Protein AF-A0A2G6G9G5-F1 (afdb_monomer_lite)

Secondary structure (DSSP, 8-state):
-HHHHHHHHHHHHHHHHS-HHHHHHHHHHHHHHSTT-THHHHHHHHHHHHHSPPPSSGGG---HHHHHHHHHHHHHHHHHHHH-

pLDDT: mean 85.03, std 8.34, range [53.91, 93.0]

Sequence (84 aa):
MLKRIFLNIIFIFSLYFLPWWAVLPLLIFLVFYLEFFVEALFYALYLDFLFSKPFQNIWDFNFFYFVGVLILLFFSIYLKNKTL

Foldseek 3Di:
DVVLVVLVVVLVVCVVPPDPVVSLVSLLCCLLVVPPPPVSLVVQQVVQVVPQDDDPDPVSRDSPSNVVVVVSNVVSVVVVVVVD

Structure (mmCIF, N/CA/C/O backbone):
data_AF-A0A2G6G9G5-F1
#
_entry.id   AF-A0A2G6G9G5-F1
#
loop_
_atom_site.group_PDB
_atom_site.id
_atom_site.type_symbol
_atom_site.label_atom_id
_atom_site.label_alt_id
_atom_site.label_comp_id
_atom_site.label_asym_id
_atom_site.label_entity_id
_atom_site.label_seq_id
_atom_site.pdbx_PDB_ins_code
_atom_site.Cartn_x
_atom_site.Cartn_y
_atom_site.Cartn_z
_atom_site.occupancy
_atom_site.B_iso_or_equiv
_atom_site.auth_seq_id
_atom_site.auth_comp_id
_atom_site.auth_asym_id
_atom_site.auth_atom_id
_atom_site.pdbx_PDB_model_num
ATOM 1 N N . MET A 1 1 ? -1.331 12.070 13.611 1.00 79.81 1 MET A N 1
ATOM 2 C CA . MET A 1 1 ? -0.767 12.612 12.352 1.00 79.81 1 MET A CA 1
ATOM 3 C C . MET A 1 1 ? 0.675 12.158 12.117 1.00 79.81 1 MET A C 1
ATOM 5 O O . MET A 1 1 ? 0.910 11.463 11.141 1.00 79.81 1 MET A O 1
ATOM 9 N N . LEU A 1 2 ? 1.616 12.437 13.029 1.00 88.50 2 LEU A N 1
ATOM 10 C CA . LEU A 1 2 ? 3.042 12.090 12.872 1.00 88.50 2 LEU A CA 1
ATOM 11 C C . LEU A 1 2 ? 3.307 10.588 12.630 1.00 88.50 2 LEU A C 1
ATOM 13 O O . LEU A 1 2 ? 4.058 10.236 11.729 1.00 88.50 2 LEU A O 1
ATOM 17 N N . LYS A 1 3 ? 2.592 9.699 13.338 1.00 87.06 3 LYS A N 1
ATOM 18 C CA . LYS A 1 3 ? 2.620 8.240 13.105 1.00 87.06 3 LYS A CA 1
ATOM 19 C C . LYS A 1 3 ? 2.278 7.848 11.659 1.00 87.06 3 LYS A C 1
ATOM 21 O O . LYS A 1 3 ? 2.934 6.980 11.101 1.00 87.06 3 LYS A O 1
ATOM 26 N N . ARG A 1 4 ? 1.269 8.486 11.050 1.00 87.25 4 ARG A N 1
ATOM 27 C CA . ARG A 1 4 ? 0.868 8.216 9.656 1.00 87.25 4 ARG A CA 1
ATOM 28 C C . ARG A 1 4 ? 1.952 8.648 8.676 1.00 87.25 4 ARG A C 1
ATOM 30 O O . ARG A 1 4 ? 2.308 7.871 7.805 1.00 87.25 4 ARG A O 1
ATOM 37 N N . ILE A 1 5 ? 2.512 9.845 8.862 1.00 90.50 5 ILE A N 1
ATOM 38 C CA . ILE A 1 5 ? 3.604 10.356 8.020 1.00 90.50 5 ILE A CA 1
ATOM 39 C C . ILE A 1 5 ? 4.810 9.414 8.087 1.00 90.50 5 ILE A C 1
ATOM 41 O O . ILE A 1 5 ? 5.346 9.029 7.055 1.00 90.50 5 ILE A O 1
ATOM 45 N N . PHE A 1 6 ? 5.194 8.991 9.292 1.00 91.75 6 PHE A N 1
ATOM 46 C CA . PHE A 1 6 ? 6.305 8.064 9.486 1.00 91.75 6 PHE A CA 1
ATOM 47 C C . PHE A 1 6 ? 6.074 6.715 8.786 1.00 91.75 6 PHE A C 1
ATOM 49 O O . PHE A 1 6 ? 6.955 6.231 8.080 1.00 91.75 6 PHE A O 1
ATOM 56 N N . LEU A 1 7 ? 4.875 6.138 8.914 1.00 90.25 7 LEU A N 1
ATOM 57 C CA . LEU A 1 7 ? 4.525 4.882 8.244 1.00 90.25 7 LEU A CA 1
ATOM 58 C C . LEU A 1 7 ? 4.464 5.029 6.717 1.00 90.25 7 LEU A C 1
ATOM 60 O O . LEU A 1 7 ? 4.932 4.137 6.019 1.00 90.25 7 LEU A O 1
ATOM 64 N N . ASN A 1 8 ? 3.975 6.160 6.203 1.00 91.12 8 ASN A N 1
ATOM 65 C CA . ASN A 1 8 ? 4.007 6.476 4.773 1.00 91.12 8 ASN A CA 1
ATOM 66 C C . ASN A 1 8 ? 5.440 6.546 4.241 1.00 91.12 8 ASN A C 1
ATOM 68 O O . ASN A 1 8 ? 5.726 5.991 3.186 1.00 91.12 8 ASN A O 1
ATOM 72 N N . ILE A 1 9 ? 6.355 7.186 4.975 1.00 92.62 9 ILE A N 1
ATOM 73 C CA . ILE A 1 9 ? 7.773 7.241 4.598 1.00 92.62 9 ILE A CA 1
ATOM 74 C C . ILE A 1 9 ? 8.355 5.826 4.556 1.00 92.62 9 ILE A C 1
ATOM 76 O O . ILE A 1 9 ? 8.924 5.442 3.540 1.00 92.62 9 ILE A O 1
ATOM 80 N N . ILE A 1 10 ? 8.162 5.025 5.610 1.00 92.06 10 ILE A N 1
ATOM 81 C CA . ILE A 1 10 ? 8.638 3.631 5.645 1.00 92.06 10 ILE A CA 1
ATOM 82 C C . ILE A 1 10 ? 8.082 2.828 4.469 1.00 92.06 10 ILE A C 1
ATOM 84 O O . ILE A 1 10 ? 8.824 2.074 3.844 1.00 92.06 10 ILE A O 1
ATOM 88 N N . PHE A 1 11 ? 6.798 2.993 4.156 1.00 90.44 11 PHE A N 1
ATOM 89 C CA . PHE A 1 11 ? 6.161 2.277 3.060 1.00 90.44 11 PHE A CA 1
ATOM 90 C C . PHE A 1 11 ? 6.686 2.719 1.685 1.00 90.44 11 PHE A C 1
ATOM 92 O O . PHE A 1 11 ? 6.891 1.900 0.795 1.00 90.44 11 PHE A O 1
ATOM 99 N N . ILE A 1 12 ? 6.980 4.008 1.507 1.00 91.38 12 ILE A N 1
ATOM 100 C CA . ILE A 1 12 ? 7.657 4.494 0.299 1.00 9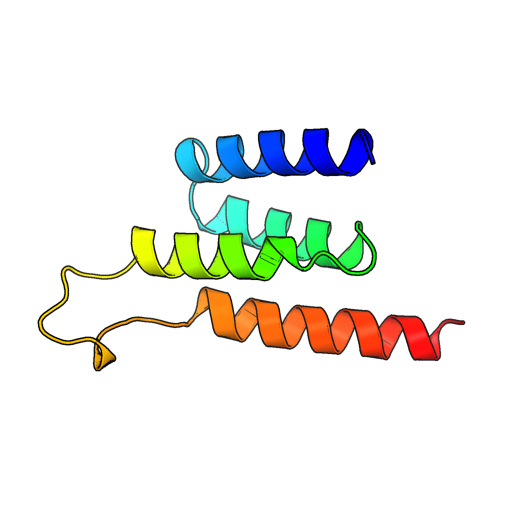1.38 12 ILE A CA 1
ATOM 101 C C . ILE A 1 12 ? 9.036 3.848 0.178 1.00 91.38 12 ILE A C 1
ATOM 103 O O . ILE A 1 12 ? 9.374 3.349 -0.887 1.00 91.38 12 ILE A O 1
ATOM 107 N N . PHE A 1 13 ? 9.819 3.791 1.258 1.00 92.81 13 PHE A N 1
ATOM 108 C CA . PHE A 1 13 ? 11.100 3.085 1.238 1.00 92.81 13 PHE A CA 1
ATOM 109 C C . PHE A 1 13 ? 10.920 1.594 0.904 1.00 92.81 13 PHE A C 1
ATOM 111 O O . PHE A 1 13 ? 11.640 1.066 0.061 1.00 92.81 13 PHE A O 1
ATOM 118 N N . SER A 1 14 ? 9.938 0.905 1.487 1.00 91.88 14 SER A N 1
ATOM 119 C CA . SER A 1 14 ? 9.732 -0.517 1.196 1.00 91.88 14 SER A CA 1
ATOM 120 C C . SER A 1 14 ? 9.394 -0.783 -0.273 1.00 91.88 14 SER A C 1
ATOM 122 O O . SER A 1 14 ? 9.866 -1.781 -0.807 1.00 91.88 14 SER A O 1
ATOM 124 N N . LEU A 1 15 ? 8.673 0.118 -0.950 1.00 89.00 15 LEU A N 1
ATOM 125 C CA . LEU A 1 15 ? 8.371 0.008 -2.383 1.00 89.00 15 LEU A CA 1
ATOM 126 C C . LEU A 1 15 ? 9.621 -0.054 -3.275 1.00 89.00 15 LEU A C 1
ATOM 128 O O . LEU A 1 15 ? 9.596 -0.737 -4.295 1.00 89.00 15 LEU A O 1
ATOM 132 N N . TYR A 1 16 ? 10.699 0.643 -2.902 1.00 89.44 16 TYR A N 1
ATOM 133 C CA . TYR A 1 16 ? 11.935 0.689 -3.696 1.00 89.44 16 TYR A CA 1
ATOM 134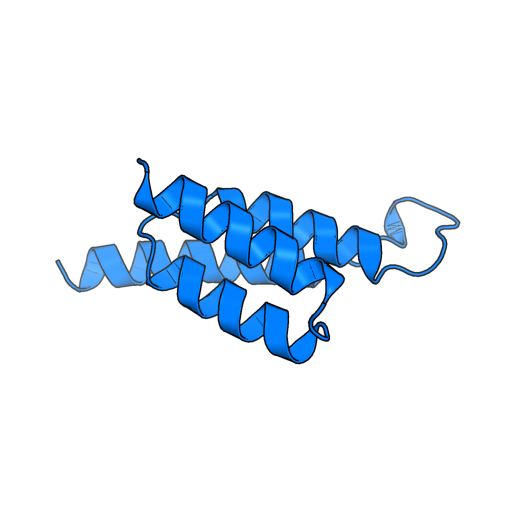 C C . TYR A 1 16 ? 12.946 -0.398 -3.323 1.00 89.44 16 TYR A C 1
ATOM 136 O O . TYR A 1 16 ? 13.750 -0.796 -4.163 1.00 89.44 16 TYR A O 1
ATOM 144 N N . PHE A 1 17 ? 12.942 -0.853 -2.067 1.00 92.25 17 PHE A N 1
ATOM 145 C CA . PHE A 1 17 ? 13.987 -1.738 -1.541 1.00 92.25 17 PHE A CA 1
ATOM 146 C C . PHE A 1 17 ? 13.527 -3.178 -1.304 1.00 92.25 17 PHE A C 1
ATOM 148 O O . PHE A 1 17 ? 14.368 -4.073 -1.226 1.00 92.25 17 PHE A O 1
ATOM 155 N N . LEU A 1 18 ? 12.222 -3.423 -1.173 1.00 89.88 18 LEU A N 1
ATOM 156 C CA . LEU A 1 18 ? 11.680 -4.760 -0.959 1.00 89.88 18 LEU A CA 1
ATOM 157 C C . LEU A 1 18 ? 11.023 -5.302 -2.232 1.00 89.88 18 LEU A C 1
ATOM 159 O O . LEU A 1 18 ? 10.461 -4.547 -3.025 1.00 89.88 18 LEU A O 1
ATOM 163 N N . PRO A 1 19 ? 11.035 -6.629 -2.427 1.00 87.75 19 PRO A N 1
ATOM 164 C CA . PRO A 1 19 ? 10.282 -7.241 -3.509 1.00 87.75 19 PRO A CA 1
ATOM 165 C C . PRO A 1 19 ? 8.771 -7.093 -3.280 1.00 87.75 19 PRO A C 1
ATOM 167 O O . PRO A 1 19 ? 8.293 -7.060 -2.144 1.00 87.75 19 PRO A O 1
ATOM 170 N N . TRP A 1 20 ? 7.999 -7.074 -4.370 1.00 81.06 20 TRP A N 1
ATOM 171 C CA . TRP A 1 20 ? 6.545 -6.852 -4.352 1.00 81.06 20 TRP A CA 1
ATOM 172 C C . TRP A 1 20 ? 5.783 -7.789 -3.402 1.00 81.06 20 TRP A C 1
ATOM 174 O O . TRP A 1 20 ? 4.826 -7.370 -2.753 1.00 81.06 20 TRP A O 1
ATOM 184 N N . TRP A 1 21 ? 6.237 -9.037 -3.259 1.00 84.38 21 TRP A N 1
ATOM 185 C CA . TRP A 1 21 ? 5.623 -10.023 -2.369 1.00 84.38 21 TRP A CA 1
ATOM 186 C C . TRP A 1 21 ? 5.820 -9.707 -0.881 1.00 84.38 21 TRP A C 1
ATOM 188 O O . TRP A 1 21 ? 5.065 -10.216 -0.063 1.00 84.38 21 TRP A O 1
ATOM 198 N N . ALA A 1 22 ? 6.797 -8.872 -0.513 1.00 87.94 22 ALA A N 1
ATOM 199 C CA . ALA A 1 22 ? 6.973 -8.360 0.848 1.00 87.94 22 ALA A CA 1
ATOM 200 C C . ALA A 1 22 ? 6.204 -7.046 1.062 1.00 87.94 22 ALA A C 1
ATOM 202 O O . ALA A 1 22 ? 5.679 -6.793 2.148 1.00 87.94 22 ALA A O 1
ATOM 203 N N . VAL A 1 23 ? 6.088 -6.227 0.013 1.00 89.06 23 VAL A N 1
ATOM 204 C CA . VAL A 1 23 ? 5.339 -4.963 0.042 1.00 89.06 23 VAL A CA 1
ATOM 205 C C . VAL A 1 23 ? 3.833 -5.202 0.183 1.00 89.06 23 VAL A C 1
ATOM 207 O O . VAL A 1 23 ? 3.170 -4.497 0.942 1.00 89.06 23 VAL A O 1
ATOM 210 N N . LEU A 1 24 ? 3.288 -6.218 -0.493 1.00 86.50 24 LEU A N 1
ATOM 211 C CA . LEU A 1 24 ? 1.860 -6.551 -0.457 1.00 86.50 24 LEU A CA 1
ATOM 212 C C . LEU A 1 24 ? 1.343 -6.872 0.963 1.00 86.50 24 LEU A C 1
ATOM 214 O O . LEU A 1 24 ? 0.399 -6.220 1.408 1.00 86.50 24 LEU A O 1
ATOM 218 N N . PRO A 1 25 ? 1.941 -7.816 1.718 1.00 90.00 25 PRO A N 1
ATOM 219 C CA . PRO A 1 25 ? 1.538 -8.092 3.096 1.00 90.00 25 PRO A CA 1
ATOM 220 C C . PRO A 1 25 ? 1.673 -6.877 4.013 1.00 90.00 25 PRO A C 1
ATOM 222 O O . PRO A 1 25 ? 0.818 -6.660 4.869 1.00 90.00 25 PRO A 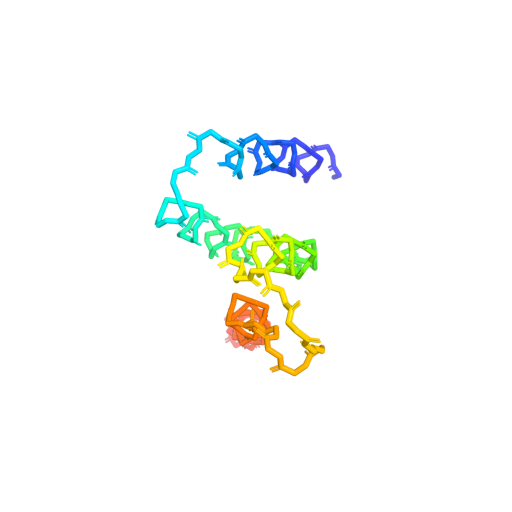O 1
ATOM 225 N N . LEU A 1 26 ? 2.713 -6.058 3.818 1.00 90.38 26 LEU A N 1
ATOM 226 C CA . LEU A 1 26 ? 2.898 -4.825 4.579 1.00 90.38 26 LEU A CA 1
ATOM 227 C C . LEU A 1 26 ? 1.769 -3.821 4.302 1.00 90.38 26 LEU A C 1
ATOM 229 O O . LEU A 1 26 ? 1.253 -3.209 5.233 1.00 90.38 26 LEU A O 1
ATOM 233 N N . LEU A 1 27 ? 1.351 -3.684 3.042 1.00 89.50 27 LEU A N 1
ATOM 234 C CA . LEU A 1 27 ? 0.228 -2.838 2.637 1.00 89.50 27 LEU A CA 1
ATOM 235 C C . LEU A 1 27 ? -1.082 -3.323 3.267 1.00 89.50 27 LEU A C 1
ATOM 237 O O . LEU A 1 27 ? -1.809 -2.522 3.849 1.00 89.50 27 LEU A O 1
ATOM 241 N N . ILE A 1 28 ? -1.350 -4.634 3.212 1.00 90.19 28 ILE A N 1
ATOM 242 C CA . ILE A 1 28 ? -2.512 -5.259 3.862 1.00 90.19 28 ILE A CA 1
ATOM 243 C C . ILE A 1 28 ? -2.498 -4.946 5.360 1.00 90.19 28 ILE A C 1
ATOM 245 O O . ILE A 1 28 ? -3.486 -4.447 5.897 1.00 90.19 28 ILE A O 1
ATOM 249 N N . PHE A 1 29 ? -1.366 -5.181 6.027 1.00 91.19 29 PHE A N 1
ATOM 250 C CA . PHE A 1 29 ? -1.204 -4.885 7.447 1.00 91.19 29 PHE A CA 1
ATOM 251 C C . PHE A 1 29 ? -1.490 -3.412 7.752 1.00 91.19 29 PHE A C 1
ATOM 253 O O . PHE A 1 29 ? -2.257 -3.121 8.665 1.00 91.19 29 PHE A O 1
ATOM 260 N N . LEU A 1 30 ? -0.933 -2.481 6.972 1.00 89.62 30 LEU A N 1
ATOM 261 C CA . LEU A 1 30 ? -1.166 -1.050 7.158 1.00 89.62 30 LEU A CA 1
ATOM 262 C C . LEU A 1 30 ? -2.632 -0.661 6.952 1.00 89.62 30 LEU A C 1
ATOM 264 O O . LEU A 1 30 ? -3.122 0.164 7.714 1.00 89.62 30 LEU A O 1
ATOM 268 N N . VAL A 1 31 ? -3.346 -1.263 5.997 1.00 89.75 31 VAL A N 1
ATOM 269 C CA . VAL A 1 31 ? -4.779 -0.999 5.765 1.00 89.75 31 VAL A CA 1
ATOM 270 C C . VAL A 1 31 ? -5.639 -1.374 6.974 1.00 89.75 31 VAL A C 1
ATOM 272 O O . VA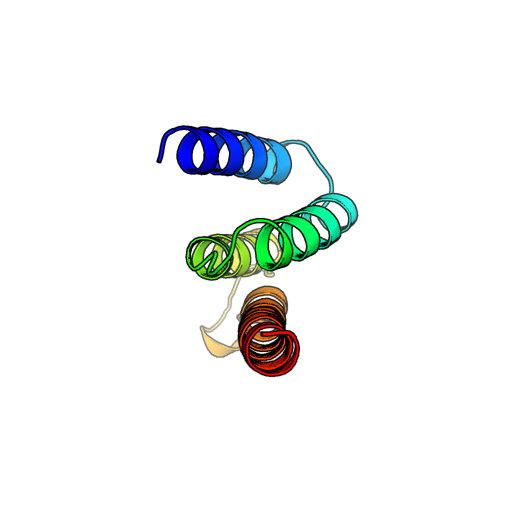L A 1 31 ? -6.574 -0.645 7.305 1.00 89.75 31 VAL A O 1
ATOM 275 N N . PHE A 1 32 ? -5.332 -2.484 7.650 1.00 87.44 32 PHE A N 1
ATOM 276 C CA . PHE A 1 32 ? -6.051 -2.887 8.864 1.00 87.44 32 PHE A CA 1
ATOM 277 C C . PHE A 1 32 ? -5.562 -2.150 10.116 1.00 87.44 32 PHE A C 1
ATOM 279 O O . PHE A 1 32 ? -6.357 -1.844 11.000 1.00 87.44 32 PHE A O 1
ATOM 286 N N . TYR A 1 33 ? -4.262 -1.863 10.201 1.00 87.12 33 TYR A N 1
ATOM 287 C CA . TYR A 1 33 ? -3.645 -1.235 11.368 1.00 87.12 33 TYR A CA 1
ATOM 288 C C . TYR A 1 33 ? -3.916 0.272 11.447 1.00 87.12 33 TYR A C 1
ATOM 290 O O . TYR A 1 33 ? -4.143 0.824 12.525 1.00 87.12 33 TYR A O 1
ATOM 298 N N . LEU A 1 34 ? -3.861 0.959 10.307 1.00 81.50 34 LEU A N 1
ATOM 299 C CA . LEU A 1 34 ? -4.223 2.361 10.184 1.00 81.50 34 LEU A CA 1
ATOM 300 C C . LEU A 1 34 ? -5.675 2.429 9.733 1.00 81.50 34 LEU A C 1
ATOM 302 O O . LEU A 1 34 ? -5.982 2.359 8.548 1.00 81.50 34 LEU A O 1
ATOM 306 N N . GLU A 1 35 ? -6.572 2.585 10.701 1.00 68.38 35 GLU A N 1
ATOM 307 C CA . GLU A 1 35 ? -7.996 2.790 10.452 1.00 68.38 35 GLU A CA 1
ATOM 308 C C . GLU A 1 35 ? -8.202 3.845 9.345 1.00 68.38 35 GLU A C 1
ATOM 310 O O . GLU A 1 35 ? -7.778 4.996 9.501 1.00 68.38 35 GLU A O 1
ATOM 315 N N . PHE A 1 36 ? -8.826 3.447 8.225 1.00 71.25 36 PHE A N 1
ATOM 316 C CA . PHE A 1 36 ? -9.027 4.279 7.026 1.00 71.25 36 PHE A CA 1
ATOM 317 C C . PHE A 1 36 ? -7.724 4.767 6.351 1.00 71.25 36 PHE A C 1
ATOM 319 O O . PHE A 1 36 ? -7.460 5.967 6.234 1.00 71.25 36 PHE A O 1
ATOM 326 N N . PHE A 1 37 ? -6.876 3.847 5.888 1.00 81.50 37 PHE A N 1
ATOM 327 C CA . PHE A 1 37 ? -5.651 4.173 5.145 1.00 81.50 37 PHE A CA 1
ATOM 328 C C . PHE A 1 37 ? -5.915 4.382 3.644 1.00 81.50 37 PHE A C 1
ATOM 330 O O . PHE A 1 37 ? -5.612 3.527 2.816 1.00 81.50 37 PHE A O 1
ATOM 337 N N . VAL A 1 38 ? -6.503 5.528 3.285 1.00 85.12 38 VAL A N 1
ATOM 338 C CA . VAL A 1 38 ? -6.798 5.901 1.884 1.00 85.12 38 VAL A CA 1
ATOM 339 C C . VAL A 1 38 ? -5.518 6.000 1.048 1.00 85.12 38 VAL A C 1
ATOM 341 O O . VAL A 1 38 ? -5.530 5.716 -0.146 1.00 85.12 38 VAL A O 1
ATOM 344 N N . GLU A 1 39 ? -4.394 6.332 1.680 1.00 88.44 39 GLU A N 1
ATOM 345 C CA . GLU A 1 39 ? -3.071 6.383 1.060 1.00 88.44 39 GLU A CA 1
ATOM 346 C C . GLU A 1 39 ? -2.685 5.046 0.401 1.00 88.44 39 GLU A C 1
ATOM 348 O O . GLU A 1 39 ? -2.010 5.044 -0.629 1.00 88.44 39 GLU A O 1
ATOM 353 N N . ALA A 1 40 ? -3.206 3.920 0.913 1.00 88.12 40 ALA A N 1
ATOM 354 C CA . ALA A 1 40 ? -3.048 2.598 0.311 1.00 88.12 40 ALA A CA 1
ATOM 355 C C . ALA A 1 40 ? -3.470 2.549 -1.161 1.00 88.12 40 ALA A C 1
ATOM 357 O O . ALA A 1 40 ? -2.850 1.832 -1.938 1.00 88.12 40 ALA A O 1
ATOM 358 N N . LEU A 1 41 ? -4.496 3.312 -1.555 1.00 91.50 41 LEU A N 1
ATOM 359 C CA . LEU A 1 41 ? -4.973 3.362 -2.938 1.00 91.50 41 LEU A CA 1
ATOM 360 C C . LEU A 1 41 ? -3.923 3.954 -3.876 1.00 91.50 41 LEU A C 1
ATOM 362 O O . LEU A 1 41 ? -3.679 3.409 -4.950 1.00 91.50 41 LEU A O 1
ATOM 366 N N . PHE A 1 42 ? -3.265 5.036 -3.458 1.00 90.88 42 PHE A N 1
ATOM 367 C CA . PHE A 1 42 ? -2.200 5.657 -4.244 1.00 90.88 42 PHE A CA 1
ATOM 368 C C . PHE A 1 42 ? -0.983 4.742 -4.344 1.00 90.88 42 PHE A C 1
ATOM 370 O O . PHE A 1 42 ? -0.383 4.624 -5.410 1.00 90.88 42 PHE A O 1
ATOM 377 N N . TYR A 1 43 ? -0.654 4.043 -3.259 1.00 90.12 43 TYR A N 1
ATOM 378 C CA . TYR A 1 43 ? 0.412 3.050 -3.264 1.00 90.12 43 TYR A CA 1
ATOM 379 C C . TYR A 1 43 ? 0.114 1.858 -4.171 1.00 90.12 43 TYR A C 1
ATOM 381 O O . TYR A 1 43 ? 0.999 1.391 -4.880 1.00 90.12 43 TYR A O 1
ATOM 389 N N . ALA A 1 44 ? -1.127 1.386 -4.178 1.00 90.81 44 ALA A N 1
ATOM 390 C CA . ALA A 1 44 ? -1.559 0.290 -5.029 1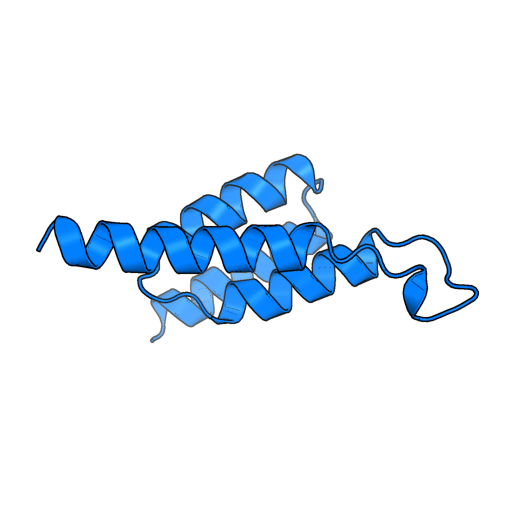.00 90.81 44 ALA A CA 1
ATOM 391 C C . ALA A 1 44 ? -1.543 0.674 -6.513 1.00 90.81 44 ALA A C 1
ATOM 393 O O . ALA A 1 44 ? -1.030 -0.088 -7.325 1.00 90.81 44 ALA A O 1
ATOM 394 N N . LEU A 1 45 ? -1.999 1.888 -6.852 1.00 90.56 45 LEU A N 1
ATOM 395 C CA . LEU A 1 45 ? -1.835 2.436 -8.202 1.00 90.56 45 LEU A CA 1
ATOM 396 C C . LEU A 1 45 ? -0.362 2.516 -8.587 1.00 90.56 45 LEU A C 1
ATOM 398 O O . LEU A 1 45 ? 0.007 2.137 -9.692 1.00 90.56 45 LEU A O 1
ATOM 402 N N . TYR A 1 46 ? 0.489 2.997 -7.683 1.00 89.69 46 TYR A N 1
ATOM 403 C CA . TYR A 1 46 ? 1.920 3.093 -7.942 1.00 89.69 46 TYR A CA 1
ATOM 404 C C . TYR A 1 46 ? 2.563 1.717 -8.175 1.00 89.69 46 TYR A C 1
ATOM 406 O O . TYR A 1 46 ? 3.384 1.576 -9.077 1.00 89.69 46 TYR A O 1
ATOM 414 N N . LEU A 1 47 ? 2.150 0.691 -7.425 1.00 87.31 47 LEU A N 1
ATOM 415 C CA . LEU A 1 47 ? 2.548 -0.698 -7.667 1.00 87.31 47 LEU A CA 1
ATOM 416 C C . LEU A 1 47 ? 2.080 -1.194 -9.037 1.00 87.31 47 LEU A C 1
ATOM 418 O O . LEU A 1 47 ? 2.873 -1.784 -9.767 1.00 87.31 47 LEU A O 1
ATOM 422 N N . ASP A 1 48 ? 0.828 -0.930 -9.407 1.00 88.62 48 ASP A N 1
ATOM 423 C CA . ASP A 1 48 ? 0.317 -1.277 -10.732 1.00 88.62 48 ASP A CA 1
ATOM 424 C C . ASP A 1 48 ? 1.149 -0.592 -11.835 1.00 88.62 48 ASP A C 1
ATOM 426 O O . ASP A 1 48 ? 1.553 -1.250 -12.791 1.00 88.62 48 ASP A O 1
ATOM 430 N N . PHE A 1 49 ? 1.522 0.684 -11.664 1.00 86.38 49 PHE A N 1
ATOM 431 C CA . PHE A 1 49 ? 2.428 1.391 -12.579 1.00 86.38 49 PHE A CA 1
ATOM 432 C C . PHE A 1 49 ? 3.823 0.757 -12.631 1.00 86.38 49 PHE A C 1
ATOM 434 O O . PHE A 1 49 ? 4.341 0.526 -13.721 1.00 86.38 49 PHE A O 1
ATOM 441 N N . LEU A 1 50 ? 4.432 0.450 -11.484 1.00 84.12 50 LEU A N 1
ATOM 442 C CA . LEU A 1 50 ? 5.784 -0.112 -11.416 1.00 84.12 50 LEU A CA 1
ATOM 443 C C . LEU A 1 50 ? 5.889 -1.505 -12.044 1.00 84.12 50 LEU A C 1
ATOM 445 O O . LEU A 1 50 ? 6.900 -1.819 -12.669 1.00 84.12 50 LEU A O 1
ATOM 449 N N . PHE A 1 51 ? 4.871 -2.345 -11.851 1.00 80.69 51 PHE A N 1
ATOM 450 C CA . PHE A 1 51 ? 4.888 -3.750 -12.274 1.00 80.69 51 PHE A CA 1
ATOM 451 C C . PHE A 1 51 ? 4.143 -4.017 -13.580 1.00 80.69 51 PHE A C 1
ATOM 453 O O . PHE A 1 51 ? 4.107 -5.151 -14.067 1.00 80.69 51 PHE A O 1
ATOM 460 N N . SER A 1 52 ? 3.556 -2.985 -14.167 1.00 80.31 52 SER A N 1
ATOM 461 C CA . SER A 1 52 ? 3.004 -3.063 -15.504 1.00 80.31 52 SER A CA 1
ATOM 462 C C . SER A 1 52 ? 4.069 -3.277 -16.584 1.00 80.31 52 SER A C 1
ATOM 464 O O . SER A 1 52 ? 5.210 -2.822 -16.495 1.00 80.31 52 SER A O 1
ATOM 466 N N . LYS A 1 53 ? 3.682 -3.989 -17.645 1.00 77.31 53 LYS A N 1
ATOM 467 C CA . LYS A 1 53 ? 4.484 -4.074 -18.870 1.00 77.31 53 LYS A CA 1
ATOM 468 C C . LYS A 1 53 ? 4.409 -2.735 -19.618 1.00 77.31 53 LYS A C 1
ATOM 470 O O . LYS A 1 53 ? 3.388 -2.062 -19.503 1.00 77.31 53 LYS A O 1
ATOM 475 N N . PRO A 1 54 ? 5.435 -2.365 -20.411 1.00 71.62 54 PRO A N 1
ATOM 476 C CA . PRO A 1 54 ? 5.374 -1.167 -21.244 1.00 71.62 54 PRO A CA 1
ATOM 477 C C . PRO A 1 54 ? 4.109 -1.198 -22.109 1.00 71.62 54 PRO A C 1
ATOM 479 O O . PRO A 1 54 ? 3.895 -2.134 -22.881 1.00 71.62 54 PRO A O 1
ATOM 482 N N . PHE A 1 55 ? 3.254 -0.200 -21.905 1.00 65.50 55 PHE A N 1
ATOM 483 C CA . PHE A 1 55 ? 1.906 -0.164 -22.456 1.00 65.50 55 PHE A CA 1
ATOM 484 C C . PHE A 1 55 ? 1.909 0.124 -23.952 1.00 65.50 55 PHE A C 1
ATOM 486 O O . PHE A 1 55 ? 2.647 0.995 -24.415 1.00 65.50 55 PHE A O 1
ATOM 493 N N . GLN A 1 56 ? 1.019 -0.541 -24.689 1.00 66.06 56 GLN A N 1
ATOM 494 C CA . GLN A 1 56 ? 0.597 -0.068 -26.007 1.00 66.06 56 GLN A CA 1
ATOM 495 C C . GLN A 1 56 ? -0.687 0.764 -25.888 1.00 66.06 56 GLN A C 1
ATOM 497 O O . GLN A 1 56 ? -0.819 1.754 -26.600 1.00 66.06 56 GLN A O 1
ATOM 502 N N . ASN A 1 57 ? -1.585 0.426 -24.949 1.00 72.31 57 ASN A N 1
ATOM 503 C CA . ASN A 1 57 ? -2.818 1.163 -24.653 1.00 72.31 57 ASN A CA 1
ATOM 504 C C . ASN A 1 57 ? -3.151 1.211 -23.146 1.00 72.31 57 ASN A C 1
ATOM 506 O O . ASN A 1 57 ? -2.656 0.417 -22.351 1.00 72.31 57 ASN A O 1
ATOM 510 N N . ILE A 1 58 ? -4.061 2.115 -22.747 1.00 66.50 58 ILE A N 1
ATOM 511 C CA . ILE A 1 58 ? -4.484 2.301 -21.339 1.00 66.50 58 ILE A CA 1
ATOM 512 C C . ILE A 1 58 ? -5.207 1.078 -20.746 1.00 66.50 58 ILE A C 1
ATOM 514 O O . ILE A 1 58 ? -5.247 0.901 -19.533 1.00 66.50 58 ILE A O 1
ATOM 518 N N . TRP A 1 59 ? -5.767 0.226 -21.608 1.00 59.97 59 TRP A N 1
ATOM 519 C CA . TRP A 1 59 ? -6.443 -1.017 -21.228 1.00 59.97 59 TRP A CA 1
ATOM 520 C C . TRP A 1 59 ? -5.468 -2.148 -20.879 1.00 59.97 59 TRP A C 1
ATOM 522 O O . TRP A 1 59 ? -5.880 -3.125 -20.263 1.00 59.97 59 TRP A O 1
ATOM 532 N N . ASP A 1 60 ? -4.182 -1.996 -21.209 1.00 65.88 60 ASP A N 1
ATOM 533 C CA . ASP A 1 60 ? -3.124 -2.942 -20.830 1.00 65.88 60 ASP A CA 1
ATOM 534 C C . ASP A 1 60 ? -2.642 -2.711 -19.382 1.00 65.88 60 ASP A C 1
ATOM 536 O O . ASP A 1 60 ? -1.759 -3.416 -18.883 1.00 65.88 60 ASP A O 1
ATOM 540 N N . PHE A 1 61 ? -3.207 -1.707 -18.700 1.00 71.56 61 PHE A N 1
ATOM 541 C CA . PHE A 1 61 ? -2.928 -1.404 -17.306 1.00 71.56 61 PHE A CA 1
ATOM 542 C C . PHE A 1 61 ? -3.486 -2.495 -16.392 1.00 71.56 61 PHE A C 1
ATOM 544 O O . PHE A 1 61 ? -4.696 -2.655 -16.236 1.00 71.56 61 PHE A O 1
ATOM 551 N N . ASN A 1 62 ? -2.590 -3.255 -15.762 1.00 77.00 62 ASN A N 1
ATOM 552 C CA . ASN A 1 62 ? -2.977 -4.219 -14.740 1.00 77.00 62 ASN A CA 1
ATOM 553 C C . ASN A 1 62 ? -3.399 -3.456 -13.483 1.00 77.00 62 ASN A C 1
ATOM 555 O O . ASN A 1 62 ? -2.539 -3.055 -12.721 1.00 77.00 62 ASN A O 1
ATOM 559 N N . PHE A 1 63 ? -4.702 -3.295 -13.246 1.00 81.12 63 PHE A N 1
ATOM 560 C CA . PHE A 1 63 ? -5.260 -2.706 -12.014 1.00 81.12 63 PHE A CA 1
ATOM 561 C C . PHE A 1 63 ? -5.310 -3.700 -10.836 1.00 81.12 63 PHE A C 1
ATOM 563 O O . PHE A 1 63 ? -6.192 -3.623 -9.977 1.00 81.12 63 PHE A O 1
ATOM 570 N N . PHE A 1 64 ? -4.441 -4.711 -10.830 1.00 85.31 64 PHE A N 1
ATOM 571 C CA . PHE A 1 64 ? -4.571 -5.851 -9.925 1.00 85.31 64 PHE A CA 1
ATOM 572 C C . PHE A 1 64 ? -4.385 -5.434 -8.462 1.00 85.31 64 PHE A C 1
ATOM 574 O O . PHE A 1 64 ? -5.217 -5.767 -7.612 1.00 85.31 64 PHE A O 1
ATOM 581 N N . TYR A 1 65 ? -3.331 -4.672 -8.164 1.00 87.06 65 TYR A N 1
ATOM 582 C CA . TYR A 1 65 ? -3.054 -4.214 -6.809 1.00 87.06 65 TYR A CA 1
ATOM 583 C C . TYR A 1 65 ? -4.085 -3.172 -6.370 1.00 87.06 65 TYR A C 1
ATOM 585 O O . TYR A 1 65 ? -4.594 -3.262 -5.252 1.00 87.06 65 TYR A O 1
ATOM 593 N N . PHE A 1 66 ? -4.451 -2.222 -7.237 1.00 90.56 66 PHE A N 1
ATOM 594 C CA . PHE A 1 66 ? -5.446 -1.196 -6.924 1.00 90.56 66 PHE A CA 1
ATOM 595 C C . PHE A 1 66 ? -6.818 -1.779 -6.590 1.00 90.56 66 PHE A C 1
ATOM 597 O O . PHE A 1 66 ? -7.390 -1.453 -5.546 1.00 90.56 66 PHE A O 1
ATOM 604 N N . VAL A 1 67 ? -7.330 -2.684 -7.429 1.00 90.94 67 VAL A N 1
ATOM 605 C CA . VAL A 1 67 ? -8.611 -3.361 -7.179 1.00 90.94 67 VAL A CA 1
ATOM 606 C C . VAL A 1 67 ? -8.531 -4.207 -5.908 1.00 90.94 67 VAL A C 1
ATOM 608 O O . VAL A 1 67 ? -9.453 -4.173 -5.092 1.00 90.94 67 VAL A O 1
ATOM 611 N N . GLY A 1 68 ? -7.415 -4.907 -5.682 1.00 90.56 68 GLY A N 1
ATOM 612 C CA . GLY A 1 68 ? -7.191 -5.662 -4.450 1.00 90.56 68 GLY A CA 1
ATOM 613 C C . GLY A 1 68 ? -7.272 -4.788 -3.194 1.00 90.56 68 GLY A C 1
ATOM 614 O O . GLY A 1 68 ? -7.930 -5.153 -2.220 1.00 90.56 68 GLY A O 1
ATOM 615 N N . VAL A 1 69 ? -6.670 -3.598 -3.220 1.00 91.56 69 VAL A N 1
ATOM 616 C CA . VAL A 1 69 ? -6.710 -2.660 -2.088 1.00 91.56 69 VAL A CA 1
ATOM 617 C C . VAL A 1 69 ? -8.078 -2.016 -1.901 1.00 91.56 69 VAL A C 1
ATOM 619 O O . VAL A 1 69 ? -8.492 -1.834 -0.757 1.00 91.56 69 VAL A O 1
ATOM 622 N N . LEU A 1 70 ? -8.819 -1.733 -2.976 1.00 92.56 70 LEU A N 1
ATOM 623 C CA . LEU A 1 70 ? -10.217 -1.300 -2.872 1.00 92.56 70 LEU A CA 1
ATOM 624 C C . LEU A 1 70 ? -11.065 -2.333 -2.125 1.00 92.56 70 LEU A C 1
ATOM 626 O O . LEU A 1 70 ? -11.816 -1.976 -1.216 1.00 92.56 70 LEU A O 1
ATOM 630 N N . ILE A 1 71 ? -10.903 -3.614 -2.465 1.00 93.00 71 ILE A N 1
ATOM 631 C CA . ILE A 1 71 ? -11.587 -4.717 -1.784 1.00 93.00 71 ILE A CA 1
ATOM 632 C C . ILE A 1 71 ? -11.172 -4.762 -0.307 1.00 93.00 71 ILE A C 1
ATOM 634 O O . ILE A 1 71 ? -12.033 -4.818 0.569 1.00 93.00 71 ILE A O 1
ATOM 638 N N . LEU A 1 72 ? -9.875 -4.676 -0.003 1.00 91.25 72 LEU A N 1
ATOM 639 C CA . LEU A 1 72 ? -9.374 -4.694 1.377 1.00 91.25 72 LEU A CA 1
ATOM 640 C C . LEU A 1 72 ? -9.889 -3.525 2.218 1.00 91.25 72 LEU A C 1
ATOM 642 O O . LEU A 1 72 ? -10.251 -3.729 3.374 1.00 91.25 72 LEU A O 1
ATOM 646 N N . LEU A 1 73 ? -9.950 -2.319 1.650 1.00 91.00 73 LEU A N 1
ATOM 647 C CA . LEU A 1 73 ? -10.518 -1.151 2.322 1.00 91.00 73 LEU A CA 1
ATOM 648 C C . LEU A 1 73 ? -12.012 -1.339 2.586 1.00 91.00 73 LEU A C 1
ATOM 650 O O . LEU A 1 73 ? -12.475 -1.059 3.688 1.00 91.00 73 LEU A O 1
ATOM 654 N N . PHE A 1 74 ? -12.765 -1.866 1.620 1.00 90.88 74 PHE A N 1
ATOM 655 C CA . PHE A 1 74 ? -14.173 -2.193 1.837 1.00 90.88 74 PHE A CA 1
ATOM 656 C C . PHE A 1 74 ? -14.350 -3.203 2.982 1.00 90.88 74 PHE A C 1
ATOM 658 O O . PHE A 1 74 ? -15.161 -2.983 3.883 1.00 90.88 74 PHE A O 1
ATOM 665 N N . PHE A 1 75 ? -13.551 -4.274 2.998 1.00 90.31 75 PHE A N 1
ATOM 666 C CA . PHE A 1 75 ? -13.585 -5.275 4.065 1.00 90.31 75 PHE A CA 1
ATOM 667 C C . PHE A 1 75 ? -13.157 -4.715 5.423 1.00 90.31 75 PHE A C 1
ATOM 669 O O . PHE A 1 75 ? -13.786 -5.043 6.427 1.00 90.31 75 PHE A O 1
ATOM 676 N N . SER A 1 76 ? -12.125 -3.871 5.481 1.00 87.75 76 SER A N 1
ATOM 677 C CA . SER A 1 76 ? -11.666 -3.284 6.743 1.00 87.75 76 SER A CA 1
ATOM 678 C C . SER A 1 76 ? -12.729 -2.371 7.353 1.00 87.75 76 SER A C 1
ATOM 680 O O . SER A 1 76 ? -12.993 -2.460 8.552 1.00 87.75 76 SER A O 1
ATOM 682 N N . ILE A 1 77 ? -13.413 -1.572 6.526 1.00 87.94 77 ILE A N 1
ATOM 683 C CA . ILE A 1 77 ? -14.543 -0.731 6.942 1.00 87.94 77 ILE A CA 1
ATOM 684 C C . ILE A 1 77 ? -15.712 -1.601 7.418 1.00 87.94 77 ILE A C 1
ATOM 686 O O . ILE A 1 77 ? -16.258 -1.368 8.496 1.00 87.94 77 ILE A O 1
ATOM 690 N N . TYR A 1 78 ? -16.081 -2.624 6.642 1.00 89.12 78 TYR A N 1
ATOM 691 C CA . TYR A 1 78 ? -17.187 -3.519 6.979 1.00 89.12 78 TYR A CA 1
ATOM 692 C C . TYR A 1 78 ? -16.962 -4.269 8.298 1.00 89.12 78 TYR A C 1
ATOM 694 O O . TYR A 1 78 ? -17.860 -4.317 9.138 1.00 89.12 78 TYR A O 1
ATOM 702 N N . LEU A 1 79 ? -15.769 -4.840 8.496 1.00 86.31 79 LEU A N 1
ATOM 703 C CA . LEU A 1 79 ? -15.424 -5.573 9.714 1.00 86.31 79 LEU A CA 1
ATOM 704 C C . LEU A 1 79 ? -15.410 -4.650 10.931 1.00 86.31 79 LEU A C 1
ATOM 706 O O . LEU A 1 79 ? -15.976 -5.015 11.956 1.00 86.31 79 LEU A O 1
ATOM 710 N N . LYS A 1 80 ? -14.844 -3.443 10.801 1.00 82.81 80 LYS A N 1
ATOM 711 C CA . LYS A 1 80 ? -14.815 -2.452 11.884 1.00 82.81 80 LYS A CA 1
ATOM 712 C C . LYS A 1 80 ? -16.218 -2.057 12.351 1.00 82.81 80 LYS A C 1
ATOM 714 O O . LYS A 1 80 ? -16.446 -1.936 13.547 1.00 82.81 80 LYS A O 1
ATOM 719 N N . ASN A 1 81 ? -17.160 -1.897 11.422 1.00 82.06 81 ASN A N 1
ATOM 720 C CA . ASN A 1 81 ? -18.551 -1.570 11.750 1.00 82.06 81 ASN A CA 1
ATOM 721 C C . ASN A 1 81 ? -19.308 -2.718 12.440 1.00 82.06 81 ASN A C 1
ATOM 723 O O . ASN A 1 81 ? -20.397 -2.488 12.950 1.00 82.06 81 ASN A O 1
ATOM 727 N N . LYS A 1 82 ? -18.784 -3.951 12.410 1.00 81.06 82 LYS A N 1
ATOM 728 C CA . LYS A 1 82 ? -19.384 -5.117 13.078 1.00 81.06 82 LYS A CA 1
ATOM 729 C C . LYS A 1 82 ? -18.778 -5.429 14.444 1.00 81.06 82 LYS A C 1
ATOM 731 O O . LYS A 1 82 ? -19.422 -6.119 15.227 1.00 81.06 82 LYS A O 1
ATOM 736 N N . THR A 1 83 ? -17.534 -5.026 14.690 1.00 76.19 83 THR A N 1
ATOM 737 C CA . THR A 1 83 ? -16.831 -5.281 15.957 1.00 76.19 83 THR A CA 1
ATOM 738 C C . THR A 1 83 ? -17.030 -4.191 17.010 1.00 76.19 83 THR A C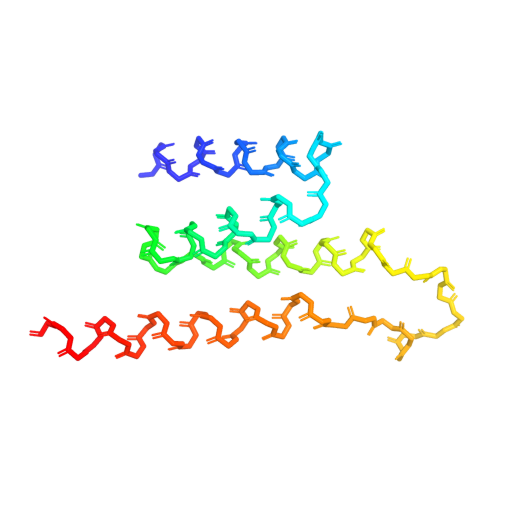 1
ATOM 740 O O . THR A 1 83 ? -16.676 -4.428 18.164 1.00 76.19 83 THR A O 1
ATOM 743 N N . LEU A 1 84 ? -17.580 -3.034 16.632 1.00 53.91 84 LEU A N 1
ATOM 744 C CA . LEU A 1 84 ? -18.004 -1.940 17.517 1.00 53.91 84 LEU A CA 1
ATOM 745 C C . LEU A 1 84 ? -19.523 -1.957 17.698 1.00 53.91 84 LEU A C 1
ATOM 747 O O . LEU A 1 84 ? -19.963 -1.653 18.827 1.00 53.91 84 LEU A O 1
#

Radius of gyration: 13.74 Å; chains: 1; bounding box: 33×23×44 Å